Protein AF-A0A5J6V2J6-F1 (afdb_monomer_lite)

Sequence (159 aa):
MNPATISEADAITLVRAEARRLMVLGGAGLLVAMLLYLGVSILWLERPVQEAATRALPLLVLVAVLAYFFQLPRWVRARQGPVVRGTVGRLTEDEIVLEGGQQGAVSVVLPRGTTGFRPGDRVWVCPDLQPAQTVAVVVPAHVTSPRPVISARALPVRD

Foldseek 3Di:
DDQDDQDQVNVLVQLLVVLVVVVVVVVVVLVVVLVVQLCCCCVPVVDDSVVSCVVSVVVSVVVSVCCVVPVRFPLSVVSVAGKWKWFFADDDPFWTWTATFDPGIWIKGDDPFKDDDDGGDIWIWPPTQDAQGWIWIQDRPRITDPGRIDTIHTHHDDD

pLDDT: mean 84.25, std 7.88, range [31.75, 92.0]

Structure (mmCIF, N/CA/C/O backbone):
data_AF-A0A5J6V2J6-F1
#
_entry.id   AF-A0A5J6V2J6-F1
#
loop_
_atom_site.group_PDB
_atom_site.id
_atom_site.type_symbol
_atom_site.label_atom_id
_atom_site.label_alt_id
_atom_site.label_comp_id
_atom_site.label_asym_id
_atom_site.label_entity_id
_atom_site.label_seq_id
_atom_site.pdbx_PDB_ins_code
_atom_site.Cartn_x
_atom_site.Cartn_y
_atom_site.Cartn_z
_atom_site.occupancy
_atom_site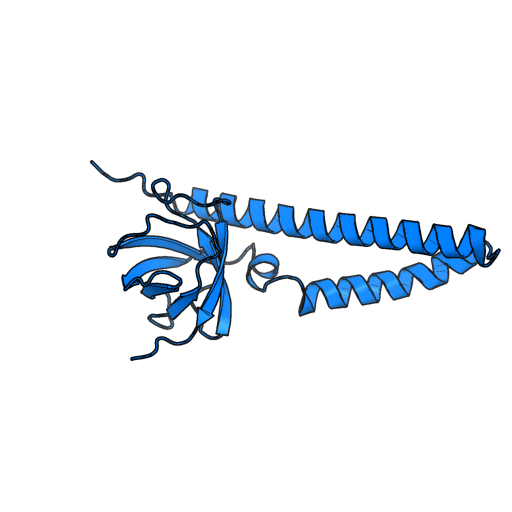.B_iso_or_equiv
_atom_site.auth_seq_id
_atom_site.auth_comp_id
_atom_site.auth_asym_id
_atom_site.auth_atom_id
_atom_site.pdbx_PDB_model_num
ATOM 1 N N . MET A 1 1 ? 8.267 15.123 -27.152 1.00 31.75 1 MET A N 1
ATOM 2 C CA . MET A 1 1 ? 7.427 15.642 -26.048 1.00 31.75 1 MET A CA 1
ATOM 3 C C . MET A 1 1 ? 7.472 14.628 -24.924 1.00 31.75 1 MET A C 1
ATOM 5 O O . MET A 1 1 ? 7.025 13.511 -25.138 1.00 31.75 1 MET A O 1
ATOM 9 N N . ASN A 1 2 ? 8.107 14.960 -23.795 1.00 43.50 2 ASN A N 1
ATOM 10 C CA . ASN A 1 2 ? 8.247 14.026 -22.674 1.00 43.50 2 ASN A CA 1
ATOM 11 C C . ASN A 1 2 ? 6.862 13.767 -22.059 1.00 43.50 2 ASN A C 1
ATOM 13 O O . ASN A 1 2 ? 6.263 14.725 -21.568 1.00 43.50 2 ASN A O 1
ATOM 17 N N . PRO A 1 3 ? 6.339 12.527 -22.083 1.00 50.78 3 PRO A N 1
ATOM 18 C CA . PRO A 1 3 ? 5.151 12.195 -21.308 1.00 50.78 3 PRO A CA 1
ATOM 19 C C . PRO A 1 3 ? 5.481 12.481 -19.842 1.00 50.78 3 PRO A C 1
ATOM 21 O O . PRO A 1 3 ? 6.546 12.086 -19.374 1.00 50.78 3 PRO A O 1
ATOM 24 N N . ALA A 1 4 ? 4.634 13.260 -19.170 1.00 57.38 4 ALA A N 1
ATOM 25 C CA . ALA A 1 4 ? 4.884 13.853 -17.859 1.00 57.38 4 ALA A CA 1
ATOM 26 C C . ALA A 1 4 ? 5.470 12.840 -16.855 1.00 57.38 4 ALA A C 1
ATOM 28 O O . ALA A 1 4 ? 4.756 12.034 -16.256 1.00 57.38 4 ALA A O 1
ATOM 29 N N . THR A 1 5 ? 6.794 12.863 -16.692 1.00 70.62 5 THR A N 1
ATOM 30 C CA . THR A 1 5 ? 7.503 11.986 -15.764 1.00 70.62 5 THR A CA 1
ATOM 31 C C . THR A 1 5 ? 7.342 12.546 -14.362 1.00 70.62 5 THR A C 1
ATOM 33 O O . THR A 1 5 ? 7.872 13.617 -14.069 1.00 70.62 5 THR A O 1
ATOM 36 N N . ILE A 1 6 ? 6.626 11.820 -13.507 1.00 82.19 6 ILE A N 1
ATOM 37 C CA . ILE A 1 6 ? 6.482 12.147 -12.085 1.00 82.19 6 ILE A CA 1
ATOM 38 C C . ILE A 1 6 ? 7.876 12.199 -11.452 1.00 82.19 6 ILE A C 1
ATOM 40 O O . ILE A 1 6 ? 8.670 11.265 -11.623 1.00 82.19 6 ILE A O 1
ATOM 44 N N . SER A 1 7 ? 8.185 13.293 -10.752 1.00 88.12 7 SER A N 1
ATOM 45 C CA . SER A 1 7 ? 9.460 13.433 -10.050 1.00 88.12 7 SER A CA 1
ATOM 46 C C . SER A 1 7 ? 9.519 12.500 -8.835 1.00 88.12 7 SER A C 1
ATOM 48 O O . SER A 1 7 ? 8.494 12.077 -8.304 1.00 88.12 7 SER A O 1
ATOM 50 N N . GLU A 1 8 ? 10.723 12.172 -8.369 1.00 88.62 8 GLU A N 1
ATOM 51 C CA . GLU A 1 8 ? 10.898 11.336 -7.174 1.00 88.62 8 GLU A CA 1
ATOM 52 C C . GLU A 1 8 ? 10.247 11.966 -5.932 1.00 88.62 8 GLU A C 1
ATOM 54 O O . GLU A 1 8 ? 9.575 11.287 -5.156 1.00 88.62 8 GLU A O 1
ATOM 59 N N . ALA A 1 9 ? 10.386 13.285 -5.772 1.00 89.12 9 ALA A N 1
ATOM 60 C CA . ALA A 1 9 ? 9.785 14.023 -4.668 1.00 89.12 9 ALA A CA 1
ATOM 61 C C . ALA A 1 9 ? 8.248 13.939 -4.700 1.00 89.12 9 ALA A C 1
ATOM 63 O O . ALA A 1 9 ? 7.615 13.682 -3.670 1.00 89.12 9 ALA A O 1
ATOM 64 N N . ASP A 1 10 ? 7.649 14.067 -5.886 1.00 90.25 10 ASP A N 1
ATOM 65 C CA . ASP A 1 10 ? 6.203 13.914 -6.067 1.00 90.25 10 ASP A CA 1
ATOM 66 C C . ASP A 1 10 ? 5.758 12.478 -5.763 1.00 90.25 10 ASP A C 1
ATOM 68 O O . ASP A 1 10 ? 4.776 12.263 -5.055 1.00 90.25 10 ASP A O 1
ATOM 72 N N . ALA A 1 11 ? 6.519 11.474 -6.202 1.00 88.81 11 ALA A N 1
ATOM 73 C CA . ALA A 1 11 ? 6.237 10.077 -5.887 1.00 88.81 11 ALA A CA 1
ATOM 74 C C . ALA A 1 11 ? 6.257 9.810 -4.371 1.00 88.81 11 ALA A C 1
ATOM 76 O O . ALA A 1 11 ? 5.340 9.180 -3.838 1.00 88.81 11 ALA A O 1
ATOM 77 N N . ILE A 1 12 ? 7.252 10.339 -3.653 1.00 90.19 12 ILE A N 1
ATOM 78 C CA . ILE A 1 12 ? 7.354 10.218 -2.190 1.00 90.19 12 ILE A CA 1
ATOM 79 C C . ILE A 1 12 ? 6.148 10.863 -1.505 1.00 90.19 12 ILE A C 1
ATOM 81 O O . ILE A 1 12 ? 5.569 10.282 -0.581 1.00 90.19 12 ILE A O 1
ATOM 85 N N . THR A 1 13 ? 5.760 12.068 -1.928 1.00 91.38 13 THR A N 1
ATOM 86 C CA . THR A 1 13 ? 4.613 12.769 -1.332 1.00 91.38 13 THR A CA 1
ATOM 87 C C . THR A 1 13 ? 3.305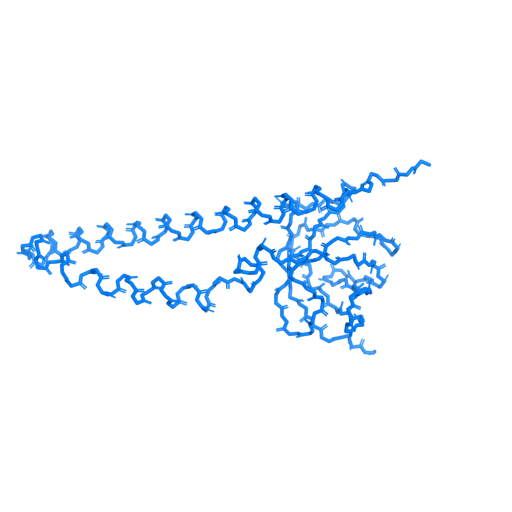 12.024 -1.577 1.00 91.38 13 THR A C 1
ATOM 89 O O . THR A 1 13 ? 2.536 11.847 -0.628 1.00 91.38 13 THR A O 1
ATOM 92 N N . LEU A 1 14 ? 3.091 11.495 -2.785 1.00 91.06 14 LEU A N 1
ATOM 93 C CA . LEU A 1 14 ? 1.925 10.680 -3.133 1.00 91.06 14 LEU A CA 1
ATOM 94 C C . LEU A 1 14 ? 1.846 9.398 -2.296 1.00 91.06 14 LEU A C 1
ATOM 96 O O . LEU A 1 14 ? 0.807 9.126 -1.690 1.00 91.06 14 LEU A O 1
ATOM 100 N N . VAL A 1 15 ? 2.942 8.640 -2.190 1.00 90.50 15 VAL A N 1
ATOM 101 C CA . VAL A 1 15 ? 2.988 7.406 -1.382 1.00 90.50 15 VAL A CA 1
ATOM 102 C C . VAL A 1 15 ? 2.700 7.708 0.087 1.00 90.50 15 VAL A C 1
ATOM 104 O O . VAL A 1 15 ? 1.909 7.011 0.726 1.00 90.50 15 VAL A O 1
ATOM 107 N N . ARG A 1 16 ? 3.287 8.776 0.639 1.00 91.19 16 ARG A N 1
ATOM 108 C CA . ARG A 1 16 ? 3.054 9.181 2.034 1.00 91.19 16 ARG A CA 1
ATOM 109 C C . ARG A 1 16 ? 1.619 9.633 2.276 1.00 91.19 16 ARG A C 1
ATOM 111 O O . ARG A 1 16 ? 1.066 9.314 3.331 1.00 91.19 16 ARG A O 1
ATOM 118 N N . ALA A 1 17 ? 1.031 10.371 1.338 1.00 90.56 17 ALA A N 1
ATOM 119 C CA . ALA A 1 17 ? -0.353 10.822 1.424 1.00 90.56 17 ALA A CA 1
ATOM 120 C C . ALA A 1 17 ? -1.317 9.629 1.414 1.00 90.56 17 ALA A C 1
ATOM 122 O O . ALA A 1 17 ? -2.177 9.535 2.294 1.00 90.56 17 ALA A O 1
ATOM 123 N N . GLU A 1 18 ? -1.120 8.671 0.506 1.00 91.00 18 GLU A N 1
ATOM 124 C CA . GLU A 1 18 ? -1.981 7.489 0.423 1.00 91.00 18 GLU A CA 1
ATOM 125 C C . GLU A 1 18 ? -1.796 6.563 1.634 1.00 91.00 18 GLU A C 1
ATOM 127 O O . GLU A 1 18 ? -2.775 6.113 2.232 1.00 91.00 18 GLU A O 1
ATOM 132 N N . ALA A 1 19 ? -0.556 6.357 2.090 1.00 89.56 19 ALA A N 1
ATOM 133 C CA . ALA A 1 19 ? -0.287 5.603 3.314 1.00 89.56 19 ALA A CA 1
ATOM 134 C C . ALA A 1 19 ? -0.964 6.244 4.537 1.00 89.56 19 ALA A C 1
ATOM 136 O O . ALA A 1 19 ? -1.547 5.548 5.370 1.00 89.56 19 ALA A O 1
ATOM 137 N N . ARG A 1 20 ? -0.917 7.579 4.656 1.00 90.56 20 ARG A N 1
ATOM 138 C CA . ARG A 1 20 ? -1.598 8.311 5.735 1.00 90.56 20 ARG A CA 1
ATOM 139 C C . ARG A 1 20 ? -3.108 8.128 5.649 1.00 90.56 20 ARG A C 1
ATOM 141 O O . ARG A 1 20 ? -3.732 7.862 6.670 1.00 90.56 20 ARG A O 1
ATOM 148 N N . ARG A 1 21 ? -3.682 8.227 4.451 1.00 90.69 21 ARG A N 1
ATOM 149 C CA . ARG A 1 21 ? -5.114 8.030 4.220 1.00 90.69 21 ARG A CA 1
ATOM 150 C C . ARG A 1 21 ? -5.578 6.643 4.663 1.00 90.69 21 ARG A C 1
ATOM 152 O O . ARG A 1 21 ? -6.569 6.550 5.382 1.00 90.69 21 ARG A O 1
ATOM 159 N N . LEU A 1 22 ? -4.849 5.585 4.306 1.00 88.88 22 LEU A N 1
ATOM 160 C CA . LEU A 1 22 ? -5.169 4.220 4.738 1.00 88.88 22 LEU A CA 1
ATOM 161 C C . LEU A 1 22 ? -5.079 4.054 6.259 1.00 88.88 22 LEU A C 1
ATOM 163 O O . LEU A 1 22 ? -5.953 3.428 6.854 1.00 88.88 22 LEU A O 1
ATOM 167 N N . MET A 1 23 ? -4.080 4.661 6.906 1.00 88.44 23 MET A N 1
ATOM 168 C CA . MET A 1 23 ? -3.991 4.644 8.370 1.00 88.44 23 MET A CA 1
ATOM 169 C C . MET A 1 23 ? -5.148 5.391 9.039 1.00 88.44 23 MET A C 1
ATOM 171 O O . MET A 1 23 ? -5.688 4.902 10.027 1.00 88.44 23 MET A O 1
ATOM 175 N N . VAL A 1 24 ? -5.550 6.548 8.505 1.00 90.88 24 VAL A N 1
ATOM 176 C CA . VAL A 1 24 ? -6.687 7.320 9.032 1.00 90.88 24 VAL A CA 1
ATOM 177 C C . VAL A 1 24 ? -7.988 6.535 8.882 1.00 90.88 24 VAL A C 1
ATOM 179 O O . VAL A 1 24 ? -8.753 6.457 9.838 1.00 90.88 24 VAL A O 1
ATOM 182 N N . LEU A 1 25 ? -8.220 5.907 7.726 1.00 89.56 25 LEU A N 1
ATOM 183 C CA . LEU A 1 25 ? -9.398 5.062 7.506 1.00 89.56 25 LEU A CA 1
ATOM 184 C C . LEU A 1 25 ? -9.421 3.859 8.457 1.00 89.56 25 LEU A C 1
ATOM 186 O O . LEU A 1 25 ? -10.460 3.578 9.052 1.00 89.56 25 LEU A O 1
ATOM 190 N N . GLY A 1 26 ? -8.281 3.191 8.655 1.00 87.19 26 GLY A N 1
ATOM 191 C CA . GLY A 1 26 ? -8.161 2.097 9.621 1.00 87.19 26 GLY A CA 1
ATOM 192 C C . GLY A 1 26 ? -8.433 2.548 11.059 1.00 87.19 26 GLY A C 1
ATOM 193 O O . GLY A 1 26 ? -9.205 1.909 11.771 1.00 87.19 26 GLY A O 1
ATOM 194 N N . GLY A 1 27 ? -7.864 3.685 11.472 1.00 88.19 27 GLY A N 1
ATOM 195 C CA . GLY A 1 27 ? -8.093 4.269 12.797 1.00 88.19 27 GLY A CA 1
ATOM 196 C C . GLY A 1 27 ? -9.547 4.690 13.023 1.00 88.19 27 GLY A C 1
ATOM 197 O O . GLY A 1 27 ? -10.110 4.408 14.079 1.00 88.19 27 GLY A O 1
ATOM 198 N N . ALA A 1 28 ? -10.186 5.300 12.022 1.00 90.56 28 ALA A N 1
ATOM 199 C CA . ALA A 1 28 ? -11.601 5.658 12.076 1.00 90.56 28 ALA A CA 1
ATOM 200 C C . ALA A 1 28 ? -12.498 4.415 12.184 1.00 90.56 28 ALA A C 1
ATOM 202 O O . ALA A 1 28 ? -13.416 4.393 13.000 1.00 90.56 28 ALA A O 1
ATOM 203 N N . GLY A 1 29 ? -12.202 3.356 11.422 1.00 88.38 29 GLY A N 1
ATOM 204 C CA . GLY A 1 29 ? -12.916 2.081 11.519 1.00 88.38 29 GLY A CA 1
ATOM 205 C C . GLY A 1 29 ? -12.808 1.450 12.910 1.00 88.38 29 GLY A C 1
ATOM 206 O O . GLY A 1 29 ? -13.814 1.016 13.471 1.00 88.38 29 GLY A O 1
ATOM 207 N N . LEU A 1 30 ? -11.613 1.469 13.507 1.00 87.31 30 LEU A N 1
ATOM 208 C CA . LEU A 1 30 ? -11.397 0.988 14.873 1.00 87.31 30 LEU A CA 1
ATOM 209 C C . LEU A 1 30 ? -12.189 1.810 15.903 1.00 87.31 30 LEU A C 1
ATOM 211 O O . LEU A 1 30 ? -12.782 1.247 16.821 1.00 87.31 30 LEU A O 1
ATOM 215 N N . LEU A 1 31 ? -12.236 3.134 15.736 1.00 88.50 31 LEU A N 1
ATOM 216 C CA . LEU A 1 31 ? -13.006 4.021 16.606 1.00 88.50 31 LEU A CA 1
ATOM 217 C C . LEU A 1 31 ? -14.512 3.740 16.513 1.00 88.50 31 LEU A C 1
ATOM 219 O O . LEU A 1 31 ? -15.182 3.663 17.539 1.00 88.50 31 LEU A O 1
ATOM 223 N N . VAL A 1 32 ? -15.041 3.514 15.310 1.00 92.00 32 VAL A N 1
ATOM 224 C CA . VAL A 1 32 ? -16.443 3.103 15.130 1.00 92.00 32 VAL A CA 1
ATOM 225 C C . VAL A 1 32 ? -16.707 1.758 15.810 1.00 92.00 32 VAL A C 1
ATOM 227 O O . VAL A 1 32 ? -17.690 1.631 16.538 1.00 92.00 32 VAL A O 1
ATOM 230 N N . ALA A 1 33 ? -15.816 0.775 15.653 1.00 87.06 33 ALA A N 1
ATOM 231 C CA . ALA A 1 33 ? -15.943 -0.520 16.323 1.00 87.06 33 ALA A CA 1
ATOM 232 C C . ALA A 1 33 ? -15.937 -0.387 17.859 1.00 87.06 33 ALA A C 1
ATOM 234 O O . ALA A 1 33 ? -16.730 -1.040 18.537 1.00 87.06 33 ALA A O 1
ATOM 235 N N . MET A 1 34 ? -15.100 0.500 18.408 1.00 84.44 34 MET A N 1
ATOM 236 C CA . MET A 1 34 ? -15.087 0.825 19.838 1.00 84.44 34 MET A CA 1
ATOM 237 C C . MET A 1 34 ? -16.423 1.405 20.304 1.00 84.44 34 MET A C 1
ATOM 239 O O . MET A 1 34 ? -16.966 0.958 21.314 1.00 84.44 34 MET A O 1
ATOM 243 N N . LEU A 1 35 ? -16.954 2.394 19.583 1.00 87.81 35 LEU A N 1
ATOM 244 C CA . LEU A 1 35 ? -18.223 3.033 19.934 1.00 87.81 35 LEU A CA 1
ATOM 245 C C . LEU A 1 35 ? -19.384 2.036 19.886 1.00 87.81 35 LEU A C 1
ATOM 247 O O . LEU A 1 35 ? -20.225 2.041 20.782 1.00 87.81 35 LEU A O 1
ATOM 251 N N . LEU A 1 36 ? -19.396 1.136 18.899 1.00 89.44 36 LEU A N 1
ATOM 252 C CA . LEU A 1 36 ? -20.379 0.056 18.816 1.00 89.44 36 LEU A CA 1
ATOM 253 C C . LEU A 1 36 ? -20.258 -0.915 19.996 1.00 89.44 36 LEU A C 1
ATOM 255 O O . LEU A 1 36 ? -21.268 -1.239 20.618 1.00 89.44 36 LEU A O 1
ATOM 259 N N . TYR A 1 37 ? -19.041 -1.339 20.352 1.00 85.38 37 TYR A N 1
ATOM 260 C CA . TYR A 1 37 ? -18.819 -2.215 21.508 1.00 85.38 37 TYR A CA 1
ATOM 261 C C . TYR A 1 37 ? -19.304 -1.578 22.816 1.00 85.38 37 TYR A C 1
ATOM 263 O O . TYR A 1 37 ? -19.971 -2.235 23.620 1.00 85.38 37 TYR A O 1
ATOM 271 N N . LEU A 1 38 ? -18.987 -0.297 23.029 1.00 84.50 38 LEU A N 1
ATOM 272 C CA . LEU A 1 38 ? -19.443 0.453 24.199 1.00 84.50 38 LEU A CA 1
ATOM 273 C C . LEU A 1 38 ? -20.967 0.580 24.211 1.00 84.50 38 LEU A C 1
ATOM 275 O O . LEU A 1 38 ? -21.583 0.300 25.236 1.00 84.50 38 LEU A O 1
ATOM 279 N N . GLY A 1 39 ? -21.575 0.923 23.072 1.00 85.38 39 GLY A N 1
ATOM 280 C CA . GLY A 1 39 ? -23.027 1.016 22.928 1.00 85.38 39 GLY A CA 1
ATOM 281 C C . GLY A 1 39 ? -23.727 -0.291 23.291 1.00 85.38 39 GLY A C 1
ATOM 282 O O . GLY A 1 39 ? -24.635 -0.284 24.115 1.00 85.38 39 GLY A O 1
ATOM 283 N N . VAL A 1 40 ? -23.258 -1.425 22.763 1.00 87.81 40 VAL A N 1
ATOM 284 C CA . VAL A 1 40 ? -23.795 -2.754 23.107 1.00 87.81 40 VAL A CA 1
ATOM 285 C C . VAL A 1 40 ? -23.585 -3.065 24.592 1.00 87.81 40 VAL A C 1
ATOM 287 O O . VAL A 1 40 ? -24.503 -3.522 25.267 1.00 87.81 40 VAL A O 1
ATOM 290 N N . SER A 1 41 ? -22.404 -2.780 25.138 1.00 81.81 41 SER A N 1
ATOM 291 C CA . SER A 1 41 ? -22.090 -3.084 26.541 1.00 81.81 41 SER A CA 1
ATOM 292 C C . SER A 1 41 ? -22.941 -2.299 27.538 1.00 81.81 41 SER A C 1
ATOM 294 O O . SER A 1 41 ? -23.303 -2.832 28.584 1.00 81.81 41 SER A O 1
ATOM 296 N N . ILE A 1 42 ? -23.258 -1.045 27.220 1.00 83.62 42 ILE A N 1
ATOM 297 C CA . ILE A 1 42 ? -24.040 -0.166 28.093 1.00 83.62 42 ILE A CA 1
ATOM 298 C C . ILE A 1 42 ? -25.536 -0.435 27.917 1.00 83.62 42 ILE A C 1
ATOM 300 O O . ILE A 1 42 ? -26.244 -0.598 28.903 1.00 83.62 42 ILE A O 1
ATOM 304 N N . LEU A 1 43 ? -26.017 -0.494 26.671 1.00 85.81 43 LEU A N 1
ATOM 305 C CA . LEU A 1 43 ? -27.452 -0.549 26.378 1.00 85.81 43 LEU A CA 1
ATOM 306 C C . LEU A 1 43 ? -28.049 -1.953 26.517 1.00 85.81 43 LEU A C 1
ATOM 308 O O . LEU A 1 43 ? -29.220 -2.067 26.853 1.00 85.81 43 LEU A O 1
ATOM 312 N N . TRP A 1 44 ? -27.281 -3.008 26.224 1.00 83.56 44 TRP A N 1
ATOM 313 C CA . TRP A 1 44 ? -27.801 -4.384 26.205 1.00 83.56 44 TRP A CA 1
ATOM 314 C C . TRP A 1 44 ? -27.332 -5.223 27.386 1.00 83.56 44 TRP A C 1
ATOM 316 O O . TRP A 1 44 ? -28.045 -6.115 27.827 1.00 83.56 44 TRP A O 1
ATOM 326 N N . LEU A 1 45 ? -26.115 -4.974 27.871 1.00 81.38 45 LEU A N 1
ATOM 327 C CA . LEU A 1 45 ? -25.526 -5.733 28.977 1.00 81.38 45 LEU A CA 1
ATOM 328 C C . LEU A 1 45 ? -25.611 -4.985 30.315 1.00 81.38 45 LEU A C 1
ATOM 330 O O . LEU A 1 45 ? -25.083 -5.493 31.302 1.00 81.38 45 LEU A O 1
ATOM 334 N N . GLU A 1 46 ? -26.218 -3.788 30.323 1.00 86.25 46 GLU A N 1
ATOM 335 C CA . GLU A 1 46 ? -26.398 -2.906 31.490 1.00 86.25 46 GLU A CA 1
ATOM 336 C C . GLU A 1 46 ? -25.109 -2.695 32.304 1.00 86.25 46 GLU A C 1
ATOM 338 O O . GLU A 1 46 ? -25.129 -2.458 33.513 1.00 86.25 46 GLU A O 1
ATOM 343 N N . ARG A 1 47 ? -23.942 -2.791 31.650 1.00 81.25 47 ARG A N 1
ATOM 344 C CA . ARG A 1 47 ? -22.659 -2.670 32.342 1.00 81.25 47 ARG A CA 1
ATOM 345 C C . ARG A 1 47 ? -22.347 -1.207 32.627 1.00 81.25 47 ARG A C 1
ATOM 347 O O . ARG A 1 47 ? -22.545 -0.358 31.751 1.00 81.25 47 ARG A O 1
ATOM 354 N N . PRO A 1 48 ? -21.755 -0.897 33.793 1.00 86.12 48 PRO A N 1
ATOM 355 C CA . PRO A 1 48 ? -21.267 0.444 34.054 1.00 86.12 48 PRO A CA 1
ATOM 356 C C . PRO A 1 48 ? -20.189 0.812 33.030 1.00 86.12 48 PRO A C 1
ATOM 358 O O . PRO A 1 48 ? -19.315 0.006 32.693 1.00 86.12 48 PRO A O 1
ATOM 361 N N . VAL A 1 49 ? -20.234 2.059 32.554 1.00 83.25 49 VAL A N 1
ATOM 362 C CA . VAL A 1 49 ? -19.351 2.580 31.493 1.00 83.25 49 VAL A CA 1
ATOM 363 C C . VAL A 1 49 ? -17.877 2.301 31.794 1.00 83.25 49 VAL A C 1
ATOM 365 O O . VAL A 1 49 ? -17.119 1.934 30.901 1.00 83.25 49 VAL A O 1
ATOM 368 N N . GLN A 1 50 ? -17.476 2.419 33.061 1.00 83.31 50 GLN A N 1
ATOM 369 C CA . GLN A 1 50 ? -16.098 2.204 33.498 1.00 83.31 50 GLN A CA 1
ATOM 370 C C . GLN A 1 50 ? -15.641 0.743 33.332 1.00 83.31 50 GLN A C 1
ATOM 372 O O . GLN A 1 50 ? -14.513 0.488 32.907 1.00 83.31 50 GLN A O 1
ATOM 377 N N . GLU A 1 51 ? -16.513 -0.229 33.602 1.00 82.44 51 GLU A N 1
ATOM 378 C CA . GLU A 1 51 ? -16.203 -1.655 33.443 1.00 82.44 51 GLU A CA 1
ATOM 379 C C . GLU A 1 51 ? -16.224 -2.070 31.964 1.00 82.44 51 GLU A C 1
ATOM 381 O O . GLU A 1 51 ? -15.381 -2.844 31.508 1.00 82.44 51 GLU A O 1
ATOM 386 N N . ALA A 1 52 ? -17.142 -1.501 31.177 1.00 81.06 52 ALA A N 1
ATOM 387 C CA . ALA A 1 52 ? -17.155 -1.679 29.728 1.00 81.06 52 ALA A CA 1
ATOM 388 C C . ALA A 1 52 ? -15.882 -1.107 29.082 1.00 81.06 52 ALA A C 1
ATOM 390 O O . ALA A 1 52 ? -15.245 -1.782 28.274 1.00 81.06 52 ALA A O 1
ATOM 391 N N . ALA A 1 53 ? -15.463 0.099 29.476 1.00 79.19 53 ALA A N 1
ATOM 392 C CA . ALA A 1 53 ? -14.281 0.765 28.936 1.00 79.19 53 ALA A CA 1
ATOM 393 C C . ALA A 1 53 ? -12.978 0.038 29.293 1.00 79.19 53 ALA A C 1
ATOM 395 O O . ALA A 1 53 ? -12.131 -0.166 28.424 1.00 79.19 53 ALA A O 1
ATOM 396 N N . THR A 1 54 ? -12.825 -0.405 30.544 1.00 86.31 54 THR A N 1
ATOM 397 C CA . THR A 1 54 ? -11.622 -1.133 30.988 1.00 86.31 54 THR A CA 1
ATOM 398 C C . THR A 1 54 ? -11.459 -2.484 30.296 1.00 86.31 54 THR A C 1
ATOM 400 O O . THR A 1 54 ? -10.327 -2.901 30.065 1.00 86.31 54 THR A O 1
ATOM 403 N N . ARG A 1 55 ? -12.554 -3.146 29.900 1.00 83.50 55 ARG A N 1
ATOM 404 C CA . ARG A 1 55 ? -12.508 -4.366 29.072 1.00 83.50 55 ARG A CA 1
ATOM 405 C C . ARG A 1 55 ? -12.326 -4.073 27.581 1.00 83.50 55 ARG A C 1
ATOM 407 O O . ARG A 1 55 ? -11.614 -4.813 26.905 1.00 83.50 55 ARG A O 1
ATOM 414 N N . ALA A 1 56 ? -12.931 -2.999 27.072 1.00 79.88 56 ALA A N 1
ATOM 415 C CA . ALA A 1 56 ? -12.825 -2.600 25.669 1.00 79.88 56 ALA A CA 1
ATOM 416 C C . ALA A 1 56 ? -11.397 -2.201 25.292 1.00 79.88 56 ALA A C 1
ATOM 418 O O . ALA A 1 56 ? -10.904 -2.591 24.239 1.00 79.88 56 ALA A O 1
ATOM 419 N N . LEU A 1 57 ? -10.732 -1.423 26.150 1.00 82.88 57 LEU A N 1
ATOM 420 C CA . LEU A 1 57 ? -9.427 -0.833 25.869 1.00 82.88 57 LEU A CA 1
ATOM 421 C C . LEU A 1 57 ? -8.345 -1.876 25.510 1.00 82.88 57 LEU A C 1
ATOM 423 O O . LEU A 1 57 ? -7.766 -1.753 24.431 1.00 82.88 57 LEU A O 1
ATOM 427 N N . PRO A 1 58 ? -8.068 -2.919 26.322 1.00 87.50 58 PRO A N 1
ATOM 428 C CA . PRO A 1 58 ? -7.054 -3.916 25.978 1.00 87.50 58 PRO A CA 1
ATOM 429 C C . PRO A 1 58 ? -7.435 -4.726 24.735 1.00 87.50 58 PRO A C 1
ATOM 431 O O . PRO A 1 58 ? -6.567 -5.027 23.917 1.00 87.50 58 PRO A O 1
ATOM 434 N N . LEU A 1 59 ? -8.726 -5.030 24.549 1.00 84.62 59 LEU A N 1
ATOM 435 C CA . LEU A 1 59 ? -9.208 -5.714 23.349 1.00 84.62 59 LEU A CA 1
ATOM 436 C C . LEU A 1 59 ? -8.973 -4.859 22.098 1.00 84.62 59 LEU A C 1
ATOM 438 O O . LEU A 1 59 ? -8.504 -5.367 21.086 1.00 84.62 59 LEU A O 1
ATOM 442 N N . LEU A 1 60 ? -9.241 -3.557 22.171 1.00 84.12 60 LEU A N 1
ATOM 443 C CA . LEU A 1 60 ? -8.996 -2.619 21.079 1.00 84.12 60 LEU A CA 1
ATOM 444 C C . LEU A 1 60 ? -7.519 -2.466 20.771 1.00 84.12 60 LEU A C 1
ATOM 446 O O . LEU A 1 60 ? -7.160 -2.441 19.600 1.00 84.12 60 LEU A O 1
ATOM 450 N N . VAL A 1 61 ? -6.665 -2.398 21.792 1.00 88.62 61 VAL A N 1
ATOM 451 C CA . VAL A 1 61 ? -5.212 -2.378 21.594 1.00 88.62 61 VAL A CA 1
ATOM 452 C C . VAL A 1 61 ? -4.771 -3.653 20.880 1.00 88.62 61 VAL A C 1
ATOM 454 O O . VAL A 1 61 ? -4.051 -3.571 19.888 1.00 88.62 61 VAL A O 1
ATOM 457 N N . LEU A 1 62 ? -5.254 -4.821 21.309 1.00 88.94 62 LEU A N 1
ATOM 458 C CA . LEU A 1 62 ? -4.954 -6.090 20.651 1.00 88.94 62 LEU A CA 1
ATOM 459 C C . LEU A 1 62 ? -5.434 -6.102 19.192 1.00 88.94 62 LEU A C 1
ATOM 461 O O . LEU A 1 62 ? -4.658 -6.429 18.297 1.00 88.94 62 LEU A O 1
ATOM 465 N N . VAL A 1 63 ? -6.680 -5.700 18.932 1.00 86.75 63 VAL A N 1
ATOM 466 C CA . VAL A 1 63 ? -7.241 -5.621 17.573 1.00 86.75 63 VAL A CA 1
ATOM 467 C C . VAL A 1 63 ? -6.459 -4.629 16.715 1.00 86.75 63 VAL A C 1
ATOM 469 O O . VAL A 1 63 ? -6.161 -4.936 15.565 1.00 86.75 63 VAL A O 1
ATOM 472 N N . ALA A 1 64 ? -6.070 -3.475 17.259 1.00 85.88 64 ALA A N 1
ATOM 473 C CA . ALA A 1 64 ? -5.271 -2.476 16.557 1.00 85.88 64 ALA A CA 1
ATOM 474 C C . ALA A 1 64 ? -3.888 -3.016 16.185 1.00 85.88 64 ALA A C 1
ATOM 476 O O . ALA A 1 64 ? -3.443 -2.838 15.052 1.00 85.88 64 ALA A O 1
ATOM 477 N N . VAL A 1 65 ? -3.222 -3.709 17.113 1.00 89.44 65 VAL A N 1
ATOM 478 C CA . VAL A 1 65 ? -1.928 -4.361 16.873 1.00 89.44 65 VAL A CA 1
ATOM 479 C C . VAL A 1 65 ? -2.073 -5.423 15.784 1.00 89.44 65 VAL A C 1
ATOM 481 O O . VAL A 1 65 ? -1.315 -5.415 14.815 1.00 89.44 65 VAL A O 1
ATOM 484 N N . LEU A 1 66 ? -3.078 -6.295 15.877 1.00 88.50 66 LEU A N 1
ATOM 485 C CA . LEU A 1 66 ? -3.323 -7.325 14.867 1.00 88.50 66 LEU A CA 1
ATOM 486 C C . LEU A 1 66 ? -3.645 -6.709 13.497 1.00 88.50 66 LEU A C 1
ATOM 488 O O . LEU A 1 66 ? -3.047 -7.097 12.494 1.00 88.50 66 LEU A O 1
ATOM 492 N N . ALA A 1 67 ? -4.513 -5.701 13.435 1.00 84.56 67 ALA A N 1
ATOM 493 C CA . ALA A 1 67 ? -4.817 -4.985 12.198 1.00 84.56 67 ALA A CA 1
ATOM 494 C C . ALA A 1 67 ? -3.560 -4.328 11.604 1.00 84.56 67 ALA A C 1
ATOM 496 O O . ALA A 1 67 ? -3.309 -4.420 10.400 1.00 84.56 67 ALA A O 1
ATOM 497 N N . TYR A 1 68 ? -2.711 -3.737 12.444 1.00 83.00 68 TYR A N 1
ATOM 498 C CA . TYR A 1 68 ? -1.452 -3.137 12.019 1.00 83.00 68 TYR A CA 1
ATOM 499 C C . TYR A 1 68 ? -0.479 -4.146 11.400 1.00 83.00 68 TYR A C 1
ATOM 501 O O . TYR A 1 68 ? 0.131 -3.858 10.369 1.00 83.00 68 TYR A O 1
ATOM 509 N N . PHE A 1 69 ? -0.326 -5.332 11.989 1.00 82.56 69 PHE A N 1
ATOM 510 C CA . PHE A 1 69 ? 0.632 -6.323 11.490 1.00 82.56 69 PHE A CA 1
ATOM 511 C C . PHE A 1 69 ? 0.100 -7.176 10.337 1.00 82.56 69 PHE A C 1
ATOM 513 O O . PHE A 1 69 ? 0.879 -7.502 9.435 1.00 82.56 69 PHE A O 1
ATOM 520 N N . PHE A 1 70 ? -1.193 -7.510 10.348 1.00 82.00 70 PHE A N 1
ATOM 521 C CA . PHE A 1 70 ? -1.786 -8.478 9.422 1.00 82.00 70 PHE A CA 1
ATOM 522 C C . PHE A 1 70 ? -2.637 -7.850 8.318 1.00 82.00 70 PHE A C 1
ATOM 524 O O . PHE A 1 70 ? -2.671 -8.390 7.216 1.00 82.00 70 PHE A O 1
ATOM 531 N N . GLN A 1 71 ? -3.314 -6.727 8.575 1.00 80.69 71 GLN A N 1
ATOM 532 C CA . GLN A 1 71 ? -4.224 -6.118 7.595 1.00 80.69 71 GLN A CA 1
ATOM 533 C C . GLN A 1 71 ? -3.570 -4.973 6.819 1.00 80.69 71 GLN A C 1
ATOM 535 O O . GLN A 1 71 ? -3.852 -4.788 5.637 1.00 80.69 71 GLN A O 1
ATOM 540 N N . LEU A 1 72 ? -2.685 -4.204 7.459 1.00 82.88 72 LEU A N 1
ATOM 541 C CA . LEU A 1 72 ? -2.001 -3.086 6.813 1.00 82.88 72 LEU A CA 1
ATOM 542 C C . LEU A 1 72 ? -0.865 -3.584 5.896 1.00 82.88 72 LEU A C 1
ATOM 544 O O . LEU A 1 72 ? 0.092 -4.216 6.377 1.00 82.88 72 LEU A O 1
ATOM 548 N N . PRO A 1 73 ? -0.913 -3.260 4.584 1.00 84.38 73 PRO A N 1
ATOM 549 C CA . PRO A 1 73 ? 0.142 -3.627 3.652 1.00 84.38 73 PRO A CA 1
ATOM 550 C C . PRO A 1 73 ? 1.509 -3.141 4.129 1.00 84.38 73 PRO A C 1
ATOM 552 O O . PRO A 1 73 ? 1.642 -2.064 4.719 1.00 84.38 73 PRO A O 1
ATOM 555 N N . ARG A 1 74 ? 2.553 -3.922 3.843 1.00 83.31 74 ARG A N 1
ATOM 556 C CA . ARG A 1 74 ? 3.921 -3.612 4.282 1.00 83.31 74 ARG A CA 1
ATOM 557 C C . ARG A 1 74 ? 4.378 -2.224 3.827 1.00 83.31 74 ARG A C 1
ATOM 559 O O . ARG A 1 74 ? 5.012 -1.528 4.611 1.00 83.31 74 ARG A O 1
ATOM 566 N N . TRP A 1 75 ? 4.006 -1.792 2.622 1.00 84.69 75 TRP A N 1
ATOM 567 C CA . TRP A 1 75 ? 4.344 -0.461 2.111 1.00 84.69 75 TRP A CA 1
ATOM 568 C C . TRP A 1 75 ? 3.729 0.686 2.925 1.00 84.69 75 TRP A C 1
ATOM 570 O O . TRP A 1 75 ? 4.361 1.725 3.090 1.00 84.69 75 TRP A O 1
ATOM 580 N N . VAL A 1 76 ? 2.544 0.489 3.516 1.00 86.38 76 VAL A N 1
ATOM 581 C CA . VAL A 1 76 ? 1.912 1.498 4.382 1.00 86.38 76 VAL A CA 1
ATOM 582 C C . VAL A 1 76 ? 2.708 1.656 5.676 1.00 86.38 76 VAL A C 1
ATOM 584 O O . VAL A 1 76 ? 2.931 2.773 6.144 1.00 86.38 76 VAL A O 1
ATOM 587 N N . ARG A 1 77 ? 3.201 0.543 6.234 1.00 84.44 77 ARG A N 1
ATOM 588 C CA . ARG A 1 77 ? 4.105 0.552 7.396 1.00 84.44 77 ARG A CA 1
ATOM 589 C C . ARG A 1 77 ? 5.474 1.137 7.046 1.00 84.44 77 ARG A C 1
ATOM 591 O O . ARG A 1 77 ? 6.024 1.918 7.814 1.00 84.44 77 ARG A O 1
ATOM 598 N N . ALA A 1 78 ? 5.978 0.829 5.855 1.00 81.00 78 ALA A N 1
ATOM 599 C CA . ALA A 1 78 ? 7.246 1.311 5.319 1.00 81.00 78 ALA A CA 1
ATOM 600 C C . ALA A 1 78 ? 7.137 2.665 4.586 1.00 81.00 78 ALA A C 1
ATOM 602 O O . ALA A 1 78 ? 8.010 2.996 3.795 1.00 81.00 78 ALA A O 1
ATOM 603 N N . ARG A 1 79 ? 6.113 3.486 4.865 1.00 78.38 79 ARG A N 1
ATOM 604 C CA . ARG A 1 79 ? 5.838 4.771 4.176 1.00 78.38 79 ARG A CA 1
ATOM 605 C C . ARG A 1 79 ? 6.965 5.815 4.208 1.00 78.38 79 ARG A C 1
ATOM 607 O O . ARG A 1 79 ? 6.894 6.823 3.511 1.00 78.38 79 ARG A O 1
ATOM 614 N N . GLN A 1 80 ? 7.937 5.646 5.101 1.00 80.19 80 GLN A N 1
ATOM 615 C CA . GLN A 1 80 ? 9.118 6.511 5.205 1.00 80.19 80 GLN A CA 1
ATOM 616 C C . GLN A 1 80 ? 10.324 5.953 4.439 1.00 80.19 80 GLN A C 1
ATOM 618 O O . GLN A 1 80 ? 11.348 6.625 4.371 1.00 80.19 80 GLN A O 1
ATOM 623 N N . GLY A 1 81 ? 10.205 4.745 3.885 1.00 79.38 81 GLY A N 1
ATOM 624 C CA . GLY A 1 81 ? 11.248 4.094 3.111 1.00 79.38 81 GLY A CA 1
ATOM 625 C C . GLY A 1 81 ? 11.509 4.781 1.769 1.00 79.38 81 GLY A C 1
ATOM 626 O O . GLY A 1 81 ? 10.706 5.611 1.325 1.00 79.38 81 GLY A O 1
ATOM 627 N N . PRO A 1 82 ? 12.635 4.440 1.124 1.00 84.12 82 PRO A N 1
ATOM 628 C CA . PRO A 1 82 ? 12.966 4.961 -0.191 1.00 84.12 82 PRO A CA 1
ATOM 629 C C . PRO A 1 82 ? 11.940 4.500 -1.231 1.00 84.12 82 PRO A C 1
ATOM 631 O O . PRO A 1 82 ? 11.378 3.403 -1.135 1.00 84.12 82 PRO A O 1
ATOM 634 N N . VAL A 1 83 ? 11.711 5.351 -2.228 1.00 86.88 83 VAL A N 1
ATOM 635 C CA . VAL A 1 83 ? 11.066 4.954 -3.480 1.00 86.88 83 VAL A CA 1
ATOM 636 C C . VAL A 1 83 ? 12.148 4.489 -4.444 1.00 86.88 83 VAL A C 1
ATOM 638 O O . VAL A 1 83 ? 13.244 5.042 -4.486 1.00 86.88 83 VAL A O 1
ATOM 641 N N . VAL A 1 84 ? 11.843 3.462 -5.220 1.00 88.38 84 VAL A N 1
ATOM 642 C CA . VAL A 1 84 ? 12.754 2.886 -6.203 1.00 88.38 84 VAL A CA 1
ATOM 643 C C . VAL A 1 84 ? 12.149 3.050 -7.583 1.00 88.38 84 VAL A C 1
ATOM 645 O O . VAL A 1 84 ? 10.938 2.927 -7.771 1.00 88.38 84 VAL A O 1
ATOM 648 N N . ARG A 1 85 ? 12.991 3.362 -8.562 1.00 88.94 85 ARG A N 1
ATOM 649 C CA . ARG A 1 85 ? 12.558 3.497 -9.947 1.00 88.94 85 ARG A CA 1
ATOM 650 C C . ARG A 1 85 ? 12.395 2.116 -10.581 1.00 88.94 85 ARG A C 1
ATOM 652 O O . ARG A 1 85 ? 13.330 1.320 -10.555 1.00 88.94 85 ARG A O 1
ATOM 659 N N . GLY A 1 86 ? 11.238 1.880 -11.186 1.00 87.69 86 GLY A N 1
ATOM 660 C CA . GLY A 1 86 ? 10.965 0.724 -12.034 1.00 87.69 86 GLY A CA 1
ATOM 661 C C . GLY A 1 86 ? 10.634 1.147 -13.462 1.00 87.69 86 GLY A C 1
ATOM 662 O O . GLY A 1 86 ? 10.218 2.283 -13.721 1.00 87.69 86 GLY A O 1
ATOM 663 N N . THR A 1 87 ? 10.809 0.225 -14.393 1.00 89.75 87 THR A N 1
ATOM 664 C CA . THR A 1 87 ? 10.371 0.327 -15.782 1.00 89.75 87 THR A CA 1
ATOM 665 C C . THR A 1 87 ? 9.398 -0.795 -16.089 1.00 89.75 87 THR A C 1
ATOM 667 O O . THR A 1 87 ? 9.614 -1.936 -15.696 1.00 89.75 87 THR A O 1
ATOM 670 N N . VAL A 1 88 ? 8.315 -0.485 -16.789 1.00 89.88 88 VAL A N 1
AT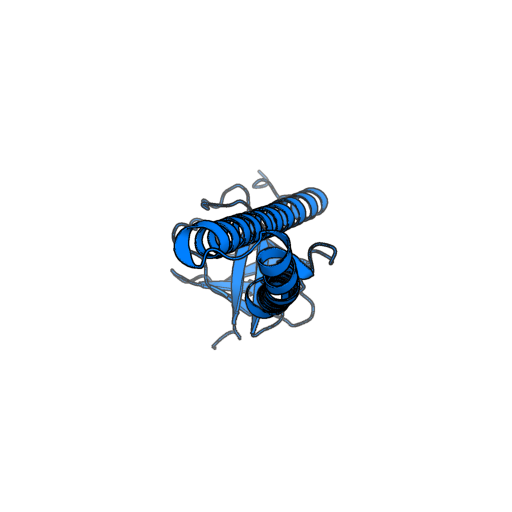OM 671 C CA . VAL A 1 88 ? 7.373 -1.501 -17.259 1.00 89.88 88 VAL A CA 1
ATOM 672 C C . VAL A 1 88 ? 8.040 -2.270 -18.396 1.00 89.88 88 VAL A C 1
ATOM 674 O O . VAL A 1 88 ? 8.365 -1.684 -19.424 1.00 89.88 88 VAL A O 1
ATOM 677 N N . GLY A 1 89 ? 8.273 -3.563 -18.207 1.00 87.50 89 GLY A N 1
ATOM 678 C CA . GLY A 1 89 ? 8.799 -4.463 -19.228 1.00 87.50 89 GLY A CA 1
ATOM 679 C C . GLY A 1 89 ? 7.658 -5.030 -20.065 1.00 87.50 89 GLY A C 1
ATOM 680 O O . GLY A 1 89 ? 7.195 -4.416 -21.025 1.00 87.50 89 GLY A O 1
ATOM 681 N N . ARG A 1 90 ? 7.180 -6.216 -19.684 1.00 85.75 90 ARG A N 1
ATOM 682 C CA . ARG A 1 90 ? 6.043 -6.890 -20.330 1.00 85.75 90 ARG A CA 1
ATOM 683 C C . ARG A 1 90 ? 4.725 -6.528 -19.656 1.00 85.75 90 ARG A C 1
ATOM 685 O O . ARG A 1 90 ? 4.694 -6.219 -18.469 1.00 85.75 90 ARG A O 1
ATOM 692 N N . LEU A 1 91 ? 3.636 -6.604 -20.410 1.00 86.62 91 LEU A N 1
ATOM 693 C CA . LEU A 1 91 ? 2.288 -6.390 -19.901 1.00 86.62 91 LEU A CA 1
ATOM 694 C C . LEU A 1 91 ? 1.322 -7.431 -20.462 1.00 86.62 91 LEU A C 1
ATOM 696 O O . LEU A 1 91 ? 1.409 -7.808 -21.630 1.00 86.62 91 LEU A O 1
ATOM 700 N N . THR A 1 92 ? 0.440 -7.905 -19.598 1.00 83.75 92 THR A N 1
ATOM 701 C CA . THR A 1 92 ? -0.746 -8.705 -19.909 1.00 83.75 92 THR A CA 1
ATOM 702 C C . THR A 1 92 ? -1.987 -7.902 -19.504 1.00 83.75 92 THR A C 1
ATOM 704 O O . THR A 1 92 ? -1.869 -6.758 -19.065 1.00 83.75 92 THR A O 1
ATOM 707 N N . GLU A 1 93 ? -3.190 -8.455 -19.688 1.00 76.88 93 GLU A N 1
ATOM 708 C CA . 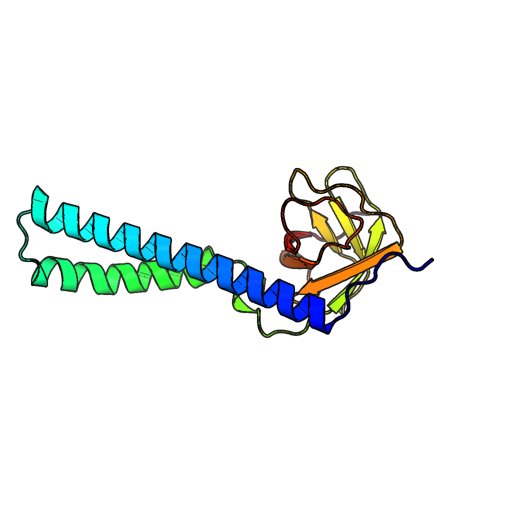GLU A 1 93 ? -4.429 -7.745 -19.327 1.00 76.88 93 GLU A CA 1
ATOM 709 C C . GLU A 1 93 ? -4.507 -7.415 -17.826 1.00 76.88 93 GLU A C 1
ATOM 711 O O . GLU A 1 93 ? -4.955 -6.329 -17.463 1.00 76.88 93 GLU A O 1
ATOM 716 N N . ASP A 1 94 ? -4.006 -8.315 -16.971 1.00 82.62 94 ASP A N 1
ATOM 717 C CA . ASP A 1 94 ? -4.122 -8.212 -15.511 1.00 82.62 94 ASP A CA 1
ATOM 718 C C . ASP A 1 94 ? -2.781 -7.999 -14.790 1.00 82.62 94 ASP A C 1
ATOM 720 O O . ASP A 1 94 ? -2.763 -7.685 -13.596 1.00 82.62 94 ASP A O 1
ATOM 724 N N . GLU A 1 95 ? -1.644 -8.167 -15.471 1.00 86.19 95 GLU A N 1
ATOM 725 C CA . GLU A 1 95 ? -0.320 -8.081 -14.852 1.00 86.19 95 GLU A CA 1
ATOM 726 C C . GLU A 1 95 ? 0.638 -7.197 -15.650 1.00 86.19 95 GLU A C 1
ATOM 728 O O . GLU A 1 95 ? 0.619 -7.137 -16.879 1.00 86.19 95 GLU A O 1
ATOM 733 N N . ILE A 1 96 ? 1.537 -6.532 -14.932 1.00 89.19 96 ILE A N 1
ATOM 734 C CA . ILE A 1 96 ? 2.686 -5.847 -15.517 1.00 89.19 96 ILE A CA 1
ATOM 735 C C . ILE A 1 96 ? 3.963 -6.394 -14.902 1.00 89.19 96 ILE A C 1
ATOM 737 O O . ILE A 1 96 ? 4.085 -6.519 -13.688 1.00 89.19 96 ILE A O 1
ATOM 741 N N . VAL A 1 97 ? 4.947 -6.693 -15.737 1.00 88.44 97 VAL A N 1
ATOM 742 C CA . VAL A 1 97 ? 6.294 -7.010 -15.277 1.00 88.44 97 VAL A CA 1
ATOM 743 C C . VAL A 1 97 ? 7.018 -5.692 -15.068 1.00 88.44 97 VAL A C 1
ATOM 745 O O . VAL A 1 97 ? 7.232 -4.932 -16.012 1.00 88.44 97 VAL A O 1
ATOM 748 N N . LEU A 1 98 ? 7.369 -5.406 -13.822 1.00 88.19 98 LEU A N 1
ATOM 749 C CA . LEU A 1 98 ? 8.211 -4.279 -13.463 1.00 88.19 98 LEU A CA 1
ATOM 750 C C . LEU A 1 98 ? 9.660 -4.745 -13.399 1.00 88.19 98 LEU A C 1
ATOM 752 O O . LEU A 1 98 ? 10.011 -5.636 -12.631 1.00 88.19 98 LEU A O 1
ATOM 756 N N . GLU A 1 99 ? 10.498 -4.116 -14.204 1.00 86.31 99 GLU A N 1
ATOM 757 C CA . GLU A 1 99 ? 11.941 -4.294 -14.217 1.00 86.31 99 GLU A CA 1
ATOM 758 C C . GLU A 1 99 ? 12.579 -3.154 -13.420 1.00 86.31 99 GLU A C 1
ATOM 760 O O . GLU A 1 99 ? 12.303 -1.981 -13.668 1.00 86.31 99 GLU A O 1
ATOM 765 N N . GLY A 1 100 ? 13.409 -3.473 -12.431 1.00 74.94 100 GLY A N 1
ATOM 766 C CA . GLY A 1 100 ? 14.080 -2.472 -11.601 1.00 74.94 100 GLY A CA 1
ATOM 767 C C . GLY A 1 100 ? 14.156 -2.881 -10.134 1.00 74.94 100 GLY A C 1
ATOM 768 O O . GLY A 1 100 ? 13.583 -3.883 -9.724 1.00 74.94 100 GLY A O 1
ATOM 769 N N . GLY A 1 101 ? 14.879 -2.097 -9.336 1.00 69.69 101 GLY A N 1
ATOM 770 C CA . GLY A 1 101 ? 15.186 -2.447 -7.946 1.00 69.69 101 GLY A CA 1
ATOM 771 C C . GLY A 1 101 ? 16.340 -3.433 -7.797 1.00 69.69 101 GLY A C 1
ATOM 772 O O . GLY A 1 101 ? 16.917 -3.897 -8.780 1.00 69.69 101 GLY A O 1
ATOM 773 N N . GLN A 1 102 ? 16.741 -3.706 -6.553 1.00 71.88 102 GLN A N 1
ATOM 774 C CA . GLN A 1 102 ? 17.961 -4.486 -6.301 1.00 71.88 102 GLN A CA 1
ATOM 775 C C . GLN A 1 102 ? 17.796 -5.985 -6.585 1.00 71.88 102 GLN A C 1
ATOM 777 O O . GLN A 1 102 ? 18.796 -6.685 -6.721 1.00 71.88 102 GLN A O 1
ATOM 782 N N . GLN A 1 103 ? 16.559 -6.486 -6.662 1.00 72.88 103 GLN A N 1
ATOM 783 C CA . GLN A 1 103 ? 16.269 -7.924 -6.746 1.00 72.88 103 GLN A CA 1
ATOM 784 C C . GLN A 1 103 ? 15.788 -8.404 -8.124 1.00 72.88 103 GLN A C 1
ATOM 786 O O . GLN A 1 103 ? 15.444 -9.574 -8.271 1.00 72.88 103 GLN A O 1
ATOM 791 N N . GLY A 1 104 ? 15.810 -7.537 -9.140 1.00 76.25 104 GLY A N 1
ATOM 792 C CA . GLY A 1 104 ? 15.468 -7.897 -10.517 1.00 76.25 104 GLY A CA 1
ATOM 793 C C . GLY A 1 104 ? 13.997 -7.678 -10.874 1.00 76.25 104 GLY A C 1
ATOM 794 O O . GLY A 1 104 ? 13.302 -6.879 -10.255 1.00 76.25 104 GLY A O 1
ATOM 795 N N . ALA A 1 105 ? 13.538 -8.342 -11.936 1.00 83.25 105 ALA A N 1
ATOM 796 C CA . ALA A 1 105 ? 12.188 -8.167 -12.460 1.00 83.25 105 ALA A CA 1
ATOM 797 C C . ALA A 1 105 ? 11.136 -8.873 -11.592 1.00 83.25 105 ALA A C 1
ATOM 799 O O . ALA A 1 105 ? 11.369 -9.961 -11.063 1.00 83.25 105 ALA A O 1
ATOM 800 N N . VAL A 1 106 ? 9.956 -8.268 -11.473 1.00 84.62 106 VAL A N 1
ATOM 801 C CA . VAL A 1 106 ? 8.850 -8.770 -10.653 1.00 84.62 106 VAL A CA 1
ATOM 802 C C . VAL A 1 106 ? 7.533 -8.573 -11.401 1.00 84.62 106 VAL A C 1
ATOM 804 O O . VAL A 1 106 ? 7.282 -7.489 -11.924 1.00 84.62 106 VAL A O 1
ATOM 807 N N . SER A 1 107 ? 6.674 -9.596 -11.440 1.00 86.75 107 SER A N 1
ATOM 808 C CA . SER A 1 107 ? 5.312 -9.445 -11.971 1.00 86.75 107 SER A CA 1
ATOM 809 C C . SER A 1 107 ? 4.415 -8.795 -10.924 1.00 86.75 107 SER A C 1
ATOM 811 O O . SER A 1 107 ? 4.464 -9.134 -9.742 1.00 86.75 107 SER A O 1
ATOM 813 N N . VAL A 1 108 ? 3.600 -7.837 -11.337 1.00 86.75 108 VAL A N 1
ATOM 814 C CA . VAL A 1 108 ? 2.746 -7.045 -10.467 1.00 86.75 108 VAL A CA 1
ATOM 815 C C . VAL A 1 108 ? 1.320 -7.096 -10.990 1.00 86.75 108 VAL A C 1
ATOM 817 O O . VAL A 1 108 ? 1.036 -6.643 -12.096 1.00 86.75 108 VAL A O 1
ATOM 820 N N . VAL A 1 109 ? 0.414 -7.615 -10.162 1.00 86.56 109 VAL A N 1
ATOM 821 C CA . VAL A 1 109 ? -1.013 -7.697 -10.499 1.00 86.56 109 VAL A CA 1
ATOM 822 C C . VAL A 1 109 ? -1.647 -6.311 -10.405 1.00 86.56 109 VAL A C 1
ATOM 824 O O . VAL A 1 109 ? -1.583 -5.663 -9.352 1.00 86.56 109 VAL A O 1
ATOM 827 N N . LEU A 1 110 ? -2.270 -5.866 -11.493 1.00 82.62 110 LEU A N 1
ATOM 828 C CA . LEU A 1 110 ? -2.966 -4.591 -11.569 1.00 82.62 110 LEU A CA 1
ATOM 829 C C . LEU A 1 110 ? -4.343 -4.672 -10.893 1.00 82.62 110 LEU A C 1
ATOM 831 O O . LEU A 1 110 ? -5.075 -5.650 -11.057 1.00 82.62 110 LEU A O 1
ATOM 835 N N . PRO A 1 111 ? -4.748 -3.641 -10.133 1.00 81.56 111 PRO A N 1
ATOM 836 C CA . PRO A 1 111 ? -6.122 -3.551 -9.672 1.00 81.56 111 PRO A CA 1
ATOM 837 C C . PRO A 1 111 ? -7.071 -3.278 -10.848 1.00 81.56 111 PRO A C 1
ATOM 839 O O . PRO A 1 111 ? -6.723 -2.611 -11.824 1.00 81.56 111 PRO A O 1
ATOM 842 N N . ARG A 1 112 ? -8.315 -3.757 -10.728 1.00 82.31 112 ARG A N 1
ATOM 843 C CA . ARG A 1 112 ? -9.357 -3.522 -11.737 1.00 82.31 112 ARG A CA 1
ATOM 844 C C . ARG A 1 112 ? -9.565 -2.024 -11.973 1.00 82.31 112 ARG A C 1
ATOM 846 O O . ARG A 1 112 ? -9.658 -1.248 -11.022 1.00 82.31 112 ARG A O 1
ATOM 853 N N . GLY A 1 113 ? -9.700 -1.645 -13.243 1.00 80.50 113 GLY A N 1
ATOM 854 C CA . GLY A 1 113 ? -9.888 -0.252 -13.657 1.00 80.50 113 GLY A CA 1
ATOM 855 C C . GLY A 1 113 ? -8.589 0.536 -13.844 1.00 80.50 113 GLY A C 1
ATOM 856 O O . GLY A 1 113 ? -8.651 1.746 -14.053 1.00 80.50 113 GLY A O 1
ATOM 857 N N . THR A 1 114 ? -7.428 -0.122 -13.777 1.00 85.06 114 THR A N 1
ATOM 858 C CA . THR A 1 114 ? -6.148 0.474 -14.166 1.00 85.06 114 THR A CA 1
ATOM 859 C C . THR A 1 114 ? -5.797 0.088 -15.603 1.00 85.06 114 THR A C 1
ATOM 861 O O . THR A 1 114 ? -5.658 -1.090 -15.908 1.00 85.06 114 THR A O 1
ATOM 864 N N . THR A 1 115 ? -5.645 1.072 -16.492 1.00 85.44 115 THR A N 1
ATOM 865 C CA . THR A 1 115 ? -5.397 0.852 -17.930 1.00 85.44 115 THR A CA 1
ATOM 866 C C . THR A 1 115 ? -4.472 1.914 -18.519 1.00 85.44 115 THR A C 1
ATOM 868 O O . THR A 1 115 ? -4.508 3.074 -18.107 1.00 85.44 115 THR A O 1
ATOM 871 N N . GLY A 1 116 ? -3.709 1.552 -19.553 1.00 85.81 116 GLY A N 1
ATOM 872 C CA . GLY A 1 116 ? -2.900 2.501 -20.330 1.00 85.81 116 GLY A CA 1
ATOM 873 C C . GLY A 1 116 ? -1.398 2.465 -20.049 1.00 85.81 116 GLY A C 1
ATOM 874 O O . GLY A 1 116 ? -0.676 3.295 -20.598 1.00 85.81 116 GLY A O 1
ATOM 875 N N . PHE A 1 117 ? -0.929 1.511 -19.237 1.00 88.62 117 PHE A N 1
ATOM 876 C CA . PHE A 1 117 ? 0.498 1.205 -19.126 1.00 88.62 117 PHE A CA 1
ATOM 877 C C . PHE A 1 117 ? 1.065 0.742 -20.469 1.00 88.62 117 PHE A C 1
ATOM 879 O O . PHE A 1 117 ? 0.389 0.062 -21.245 1.00 88.62 117 PHE A O 1
ATOM 886 N N . ARG A 1 118 ? 2.318 1.104 -20.735 1.00 89.69 118 ARG A N 1
ATOM 887 C CA . ARG A 1 118 ? 3.065 0.732 -21.937 1.00 89.69 118 ARG A CA 1
ATOM 888 C C . ARG A 1 118 ? 4.447 0.199 -21.565 1.00 89.69 118 ARG A C 1
ATOM 890 O O . ARG A 1 118 ? 5.022 0.667 -20.579 1.00 89.69 118 ARG A O 1
ATOM 897 N N . PRO A 1 119 ? 5.020 -0.722 -22.359 1.00 89.62 119 PRO A N 1
ATOM 898 C CA . PRO A 1 119 ? 6.416 -1.108 -22.198 1.00 89.62 119 PRO A CA 1
ATOM 899 C C . PRO A 1 119 ? 7.317 0.129 -22.299 1.00 89.62 119 PRO A C 1
ATOM 901 O O . PRO A 1 119 ? 7.134 0.969 -23.181 1.00 89.62 119 PRO A O 1
ATOM 904 N N . GLY A 1 120 ? 8.273 0.251 -21.384 1.00 87.19 120 GLY A N 1
ATOM 905 C CA . GLY A 1 120 ? 9.162 1.402 -21.239 1.00 87.19 120 GLY A CA 1
ATOM 906 C C . GLY A 1 120 ? 8.644 2.515 -20.322 1.00 87.19 120 GLY A C 1
ATOM 907 O O . GLY A 1 120 ? 9.402 3.446 -20.029 1.00 87.19 120 GLY A O 1
ATOM 908 N N . ASP A 1 121 ? 7.401 2.435 -19.829 1.00 89.56 121 ASP A N 1
ATOM 909 C CA . ASP A 1 121 ? 6.884 3.406 -18.863 1.00 89.56 121 ASP A CA 1
ATOM 910 C C . ASP A 1 121 ? 7.716 3.394 -17.581 1.00 89.56 121 ASP A C 1
ATOM 912 O O . ASP A 1 121 ? 8.086 2.347 -17.051 1.00 89.56 121 ASP A O 1
ATOM 916 N N . ARG A 1 122 ? 8.001 4.587 -17.060 1.00 88.50 122 ARG A N 1
ATOM 917 C CA . ARG A 1 122 ? 8.751 4.768 -15.816 1.00 88.50 122 ARG A CA 1
ATOM 918 C C . ARG A 1 122 ? 7.779 4.916 -14.658 1.00 88.50 122 ARG A C 1
ATOM 920 O O . ARG A 1 122 ? 6.949 5.823 -14.669 1.00 88.50 122 ARG A O 1
ATOM 927 N N . VAL A 1 123 ? 7.936 4.072 -13.649 1.00 90.94 123 VAL A N 1
ATOM 928 C CA . VAL A 1 123 ? 7.121 4.064 -12.432 1.00 90.94 123 VAL A CA 1
ATOM 929 C C . VAL A 1 123 ? 8.001 4.193 -11.194 1.00 90.94 123 VAL A C 1
ATOM 931 O O . VAL A 1 123 ? 9.201 3.911 -11.230 1.00 90.94 123 VAL A O 1
ATOM 934 N N . TRP A 1 124 ? 7.398 4.611 -10.086 1.00 90.25 124 TRP A N 1
ATOM 935 C CA . TRP A 1 124 ? 8.046 4.614 -8.775 1.00 90.25 124 TRP A CA 1
ATOM 936 C C . TRP A 1 124 ? 7.398 3.566 -7.883 1.00 90.25 124 TRP A C 1
ATOM 938 O O . TRP A 1 124 ? 6.173 3.458 -7.860 1.00 90.25 124 TRP A O 1
ATOM 948 N N . VAL A 1 125 ? 8.206 2.806 -7.151 1.00 89.56 125 VAL A N 1
ATOM 949 C CA . VAL A 1 125 ? 7.752 1.691 -6.316 1.00 89.56 125 VAL A CA 1
ATOM 950 C C . VAL A 1 125 ? 8.222 1.876 -4.873 1.00 89.56 125 VAL A C 1
ATOM 952 O O . VAL A 1 125 ? 9.329 2.355 -4.640 1.00 89.56 125 VAL A O 1
ATOM 955 N N . CYS A 1 126 ? 7.386 1.531 -3.893 1.00 87.81 126 CYS A N 1
ATOM 956 C CA . CYS A 1 126 ? 7.748 1.543 -2.473 1.00 87.81 126 CYS A CA 1
ATOM 957 C C . CYS A 1 126 ? 7.112 0.361 -1.719 1.00 87.81 126 CYS A C 1
ATOM 959 O O . CYS A 1 126 ? 5.900 0.176 -1.819 1.00 87.81 126 CYS A O 1
ATOM 961 N N . PRO A 1 127 ? 7.849 -0.410 -0.899 1.00 83.88 127 PRO A N 1
ATOM 962 C CA . PRO A 1 127 ? 9.309 -0.425 -0.766 1.00 83.88 127 PRO A CA 1
ATOM 963 C C . PRO A 1 127 ? 9.971 -0.992 -2.039 1.00 83.88 127 PRO A C 1
ATOM 965 O O . PRO A 1 127 ? 9.314 -1.097 -3.072 1.00 83.88 127 PRO A O 1
ATOM 968 N N . ASP A 1 128 ? 11.261 -1.332 -1.975 1.00 81.81 128 ASP A N 1
ATOM 969 C CA . ASP A 1 128 ? 11.971 -1.973 -3.090 1.00 81.81 128 ASP A CA 1
ATOM 970 C C . ASP A 1 128 ? 11.228 -3.217 -3.618 1.00 81.81 128 ASP A C 1
ATOM 972 O O . ASP A 1 128 ? 10.527 -3.909 -2.868 1.00 81.81 128 ASP A O 1
ATOM 976 N N . LEU A 1 129 ? 11.379 -3.484 -4.916 1.00 77.19 129 LEU A N 1
ATOM 977 C CA . LEU A 1 129 ? 10.730 -4.585 -5.626 1.00 77.19 129 LEU A CA 1
ATOM 978 C C . LEU A 1 129 ? 11.277 -5.917 -5.103 1.00 77.19 129 LEU A C 1
ATOM 980 O O . LEU A 1 129 ? 12.377 -6.330 -5.451 1.00 77.19 129 LEU A O 1
ATOM 984 N N . GLN A 1 130 ? 10.504 -6.583 -4.243 1.00 79.06 130 GLN A N 1
ATOM 985 C CA . GLN A 1 130 ? 10.827 -7.9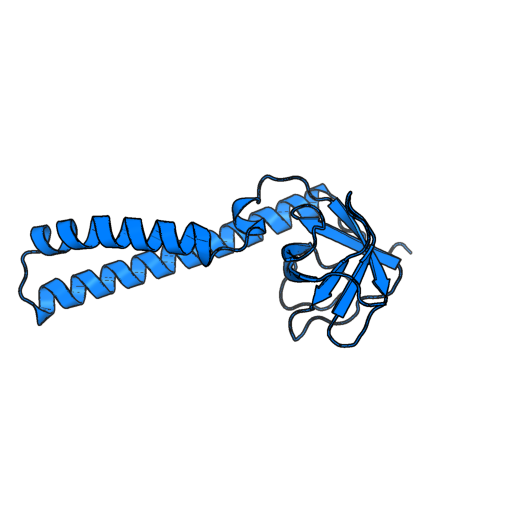06 -3.707 1.00 79.06 130 GLN A CA 1
ATOM 986 C C . GLN A 1 130 ? 9.668 -8.872 -3.973 1.00 79.06 130 GLN A C 1
ATOM 988 O O . GLN A 1 130 ? 8.506 -8.506 -3.745 1.00 79.06 130 GLN A O 1
ATOM 993 N N . PRO A 1 131 ? 9.943 -10.109 -4.423 1.00 76.38 131 PRO A N 1
ATOM 994 C CA . PRO A 1 131 ? 8.901 -11.093 -4.673 1.00 76.38 131 PRO A CA 1
ATOM 995 C C . PRO A 1 131 ? 8.122 -11.418 -3.392 1.00 76.38 131 PRO A C 1
ATOM 997 O O . PRO A 1 131 ? 8.645 -11.360 -2.278 1.00 76.38 131 PRO A O 1
ATOM 1000 N N . ALA A 1 132 ? 6.845 -11.766 -3.562 1.00 80.25 132 ALA A N 1
ATOM 1001 C CA . ALA A 1 132 ? 5.904 -12.097 -2.491 1.00 80.25 132 ALA A CA 1
ATOM 1002 C C . ALA A 1 132 ? 5.610 -10.956 -1.495 1.00 80.25 132 ALA A C 1
ATOM 1004 O O . ALA A 1 132 ? 5.108 -11.208 -0.397 1.00 80.25 132 ALA A O 1
ATOM 1005 N N . GLN A 1 133 ? 5.859 -9.699 -1.872 1.00 82.56 133 GLN A N 1
ATOM 1006 C CA . GLN A 1 133 ? 5.508 -8.528 -1.063 1.00 82.56 133 GLN A CA 1
ATOM 1007 C C . GLN A 1 133 ? 4.392 -7.701 -1.704 1.00 82.56 133 GLN A C 1
ATOM 1009 O O . GLN A 1 133 ? 4.136 -7.764 -2.901 1.00 82.56 133 GLN A O 1
ATOM 1014 N N . THR A 1 134 ? 3.688 -6.916 -0.892 1.00 86.50 134 THR A N 1
ATOM 1015 C CA . THR A 1 134 ? 2.790 -5.881 -1.412 1.00 86.50 134 THR A CA 1
ATOM 1016 C C . THR A 1 134 ? 3.565 -4.580 -1.523 1.00 86.50 134 THR A C 1
ATOM 1018 O O . THR A 1 134 ? 4.109 -4.103 -0.522 1.00 86.50 134 THR A O 1
ATOM 1021 N N . VAL A 1 135 ? 3.565 -3.994 -2.712 1.00 88.69 135 VAL A N 1
ATOM 1022 C CA . VAL A 1 135 ? 4.248 -2.742 -3.028 1.00 88.69 135 VAL A CA 1
ATOM 1023 C C . VAL A 1 135 ? 3.240 -1.670 -3.436 1.00 88.69 135 VAL A C 1
ATOM 1025 O O . VAL A 1 135 ? 2.163 -1.962 -3.955 1.00 88.69 135 VAL A O 1
ATOM 1028 N N . ALA A 1 136 ? 3.586 -0.420 -3.173 1.00 89.62 136 ALA A N 1
ATOM 1029 C CA . ALA A 1 136 ? 2.937 0.752 -3.726 1.00 89.62 136 ALA A CA 1
ATOM 1030 C C . ALA A 1 136 ? 3.581 1.062 -5.074 1.00 89.62 136 ALA A C 1
ATOM 1032 O O . ALA A 1 136 ? 4.792 1.258 -5.116 1.00 89.62 136 ALA A O 1
ATOM 1033 N N . VAL A 1 137 ? 2.798 1.146 -6.145 1.00 89.88 137 VAL A N 1
ATOM 1034 C CA . VAL A 1 137 ? 3.272 1.620 -7.451 1.00 89.88 137 VAL A CA 1
ATOM 1035 C C . VAL A 1 137 ? 2.618 2.964 -7.736 1.00 89.88 137 VAL A C 1
ATOM 1037 O O . VAL A 1 137 ? 1.394 3.094 -7.701 1.00 89.88 137 VAL A O 1
ATOM 1040 N N . VAL A 1 138 ? 3.434 3.982 -7.987 1.00 90.19 138 VAL A N 1
ATOM 1041 C CA . VAL A 1 138 ? 2.976 5.310 -8.395 1.00 90.19 138 VAL A CA 1
ATOM 1042 C C . VAL A 1 138 ? 2.684 5.274 -9.884 1.00 90.19 138 VAL A C 1
ATOM 1044 O O . VAL A 1 138 ? 3.551 4.952 -10.701 1.00 90.19 138 VAL A O 1
ATOM 1047 N N . VAL A 1 139 ? 1.440 5.591 -10.214 1.00 88.06 139 VAL A N 1
ATOM 1048 C CA . VAL A 1 139 ? 0.897 5.488 -11.562 1.00 88.06 139 VAL A CA 1
ATOM 1049 C C . VAL A 1 139 ? 1.331 6.710 -12.385 1.00 88.06 139 VAL A C 1
ATOM 1051 O O . VAL A 1 139 ? 1.157 7.833 -11.911 1.00 88.06 139 VAL A O 1
ATOM 1054 N N . PRO A 1 140 ? 1.886 6.534 -13.599 1.00 86.44 140 PRO A N 1
ATOM 1055 C CA . PRO A 1 140 ? 2.217 7.642 -14.491 1.00 86.44 140 PRO A CA 1
ATOM 1056 C C . PRO A 1 140 ? 0.983 8.469 -14.862 1.00 86.44 140 PRO A C 1
ATOM 1058 O O . PRO A 1 140 ? -0.121 7.940 -14.949 1.00 86.44 140 PRO A O 1
ATOM 1061 N N . ALA A 1 141 ? 1.169 9.754 -15.166 1.00 84.69 141 ALA A N 1
ATOM 1062 C CA . ALA A 1 141 ? 0.056 10.672 -15.421 1.00 84.69 141 ALA A CA 1
ATOM 1063 C C . ALA A 1 141 ? -0.833 10.285 -16.622 1.00 84.69 141 ALA A C 1
ATOM 1065 O O . ALA A 1 141 ? -2.000 10.663 -16.662 1.00 84.69 141 ALA A O 1
ATOM 1066 N N . HIS A 1 142 ? -0.299 9.551 -17.607 1.00 85.88 142 HIS A N 1
ATOM 1067 C CA . HIS A 1 142 ? -1.060 9.083 -18.775 1.00 85.88 142 HIS A CA 1
ATOM 1068 C C . HIS A 1 142 ? -1.850 7.797 -18.523 1.00 85.88 142 HIS A C 1
ATOM 1070 O O . HIS A 1 142 ? -2.675 7.417 -19.353 1.00 85.88 142 HIS A O 1
ATOM 1076 N N . VAL A 1 143 ? -1.585 7.107 -17.416 1.00 86.44 143 VAL A N 1
ATOM 1077 C CA . VAL A 1 143 ? -2.258 5.859 -17.070 1.00 86.44 143 VAL A CA 1
ATOM 1078 C C . VAL A 1 143 ? -3.531 6.192 -16.307 1.00 86.44 143 VAL A C 1
ATOM 1080 O O . VAL A 1 143 ? -3.529 6.928 -15.320 1.00 86.44 143 VAL A O 1
ATOM 1083 N N . THR A 1 144 ? -4.642 5.622 -16.759 1.00 87.06 144 THR A N 1
ATOM 1084 C CA . THR A 1 144 ? -5.924 5.764 -16.074 1.00 87.06 144 THR A CA 1
ATOM 1085 C C . THR A 1 144 ? -5.953 4.800 -14.899 1.00 87.06 144 THR A C 1
ATOM 1087 O O . THR A 1 144 ? -5.727 3.605 -15.068 1.00 87.06 144 THR A O 1
ATOM 1090 N N . SER A 1 145 ? -6.208 5.313 -13.700 1.00 85.44 145 SER A N 1
ATOM 1091 C CA . SER A 1 145 ? -6.300 4.519 -12.478 1.00 85.44 145 SER A CA 1
ATOM 1092 C C . SER A 1 145 ? -7.265 5.187 -11.499 1.00 85.44 145 SER A C 1
ATOM 1094 O O . SER A 1 145 ? -7.291 6.417 -11.419 1.00 85.44 145 SER A O 1
ATOM 1096 N N . PRO A 1 146 ? -8.023 4.419 -10.693 1.00 82.94 146 PRO A N 1
ATOM 1097 C CA . PRO A 1 146 ? -8.884 4.985 -9.653 1.00 82.94 146 PRO A CA 1
ATOM 1098 C C . PRO A 1 146 ? -8.098 5.728 -8.560 1.00 82.94 146 PRO A C 1
ATOM 1100 O O . PRO A 1 146 ? -8.676 6.494 -7.785 1.00 82.94 146 PRO A O 1
ATOM 1103 N N . ARG A 1 147 ? -6.789 5.467 -8.446 1.00 86.06 147 ARG A N 1
ATOM 1104 C CA . ARG A 1 147 ? -5.887 6.076 -7.462 1.00 86.06 147 ARG A CA 1
ATOM 1105 C C . ARG A 1 147 ? -4.526 6.395 -8.091 1.00 86.06 147 ARG A C 1
ATOM 1107 O O . ARG A 1 147 ? -4.053 5.610 -8.914 1.00 86.06 147 ARG A O 1
ATOM 1114 N N . PRO A 1 148 ? -3.850 7.473 -7.653 1.00 85.75 148 PRO A N 1
ATOM 1115 C CA . PRO A 1 148 ? -2.498 7.801 -8.115 1.00 85.75 148 PRO A CA 1
ATOM 1116 C C . PRO A 1 148 ? -1.438 6.802 -7.620 1.00 85.75 148 PRO A C 1
ATOM 1118 O O . PRO A 1 148 ? -0.360 6.701 -8.197 1.00 85.75 148 PRO A O 1
ATOM 1121 N N . VAL A 1 149 ? -1.746 6.056 -6.555 1.00 89.62 149 VAL A N 1
ATOM 1122 C CA . VAL A 1 149 ? -0.908 4.987 -6.007 1.00 89.62 149 VAL A CA 1
ATOM 1123 C C . VAL A 1 149 ? -1.733 3.708 -5.973 1.00 89.62 149 VAL A C 1
ATOM 1125 O O . VAL A 1 149 ? -2.799 3.676 -5.355 1.00 89.62 149 VAL A O 1
ATOM 1128 N N . ILE A 1 150 ? -1.245 2.658 -6.628 1.00 89.25 150 ILE A N 1
ATOM 1129 C CA . ILE A 1 150 ? -1.859 1.330 -6.586 1.00 89.25 150 ILE A CA 1
ATOM 1130 C C . ILE A 1 150 ? -1.128 0.452 -5.577 1.00 89.25 150 ILE A C 1
ATOM 1132 O O . ILE A 1 150 ? 0.099 0.431 -5.517 1.00 89.25 150 ILE A O 1
ATOM 1136 N N . SER A 1 151 ? -1.896 -0.282 -4.774 1.00 88.00 151 SER A N 1
ATOM 1137 C CA . SER A 1 151 ? -1.357 -1.349 -3.936 1.00 88.00 151 SER A CA 1
ATOM 1138 C C . SER A 1 151 ? -1.363 -2.620 -4.761 1.00 88.00 151 SER A C 1
ATOM 1140 O O . SER A 1 151 ? -2.432 -3.111 -5.118 1.00 88.00 151 SER A O 1
ATOM 1142 N N . ALA A 1 152 ? -0.186 -3.148 -5.048 1.00 86.06 152 ALA A N 1
ATOM 1143 C CA . ALA A 1 152 ? -0.040 -4.249 -5.972 1.00 86.06 152 ALA A CA 1
ATOM 1144 C C . ALA A 1 152 ? 0.803 -5.369 -5.362 1.00 86.06 152 ALA A C 1
ATOM 1146 O O . ALA A 1 152 ? 1.690 -5.137 -4.534 1.00 86.06 152 ALA A O 1
ATOM 1147 N N . ARG A 1 153 ? 0.472 -6.613 -5.710 1.00 85.94 153 ARG A N 1
ATOM 1148 C CA . ARG A 1 153 ? 1.180 -7.788 -5.201 1.00 85.94 153 ARG A CA 1
ATOM 1149 C C . ARG A 1 153 ? 2.305 -8.139 -6.162 1.00 85.94 153 ARG A C 1
ATOM 1151 O O . ARG A 1 153 ? 2.036 -8.437 -7.319 1.00 85.94 153 ARG A O 1
ATOM 1158 N N . ALA A 1 154 ? 3.528 -8.126 -5.649 1.00 85.75 154 ALA A N 1
ATOM 1159 C CA . ALA A 1 154 ? 4.712 -8.595 -6.342 1.00 85.75 154 ALA A CA 1
ATOM 1160 C C . ALA A 1 154 ? 4.757 -10.131 -6.339 1.00 85.75 154 ALA A C 1
ATOM 1162 O O . ALA A 1 154 ? 4.742 -10.774 -5.284 1.00 85.75 154 ALA A O 1
ATOM 1163 N N . LEU A 1 155 ? 4.820 -10.713 -7.528 1.00 86.31 155 LEU A N 1
ATOM 1164 C CA . LEU A 1 155 ? 4.925 -12.136 -7.811 1.00 86.31 155 LEU A CA 1
ATOM 1165 C C . LEU A 1 155 ? 6.245 -12.415 -8.544 1.00 86.31 155 LEU A C 1
ATOM 1167 O O . LEU A 1 155 ? 6.731 -11.557 -9.284 1.00 86.31 155 LEU A O 1
ATOM 1171 N N . PRO A 1 156 ? 6.840 -13.605 -8.354 1.00 83.19 156 PRO A N 1
ATOM 1172 C CA . PRO A 1 156 ? 7.970 -14.015 -9.177 1.00 83.19 156 PRO A CA 1
ATOM 1173 C C . PRO A 1 156 ? 7.557 -14.016 -10.652 1.00 83.19 156 PRO A C 1
ATOM 1175 O O . PRO A 1 156 ? 6.443 -14.431 -10.985 1.00 83.19 156 PRO A O 1
ATOM 1178 N N . VAL A 1 157 ? 8.449 -13.540 -11.521 1.00 82.06 157 VAL A N 1
ATOM 1179 C CA . VAL A 1 157 ? 8.247 -13.617 -12.971 1.00 82.06 157 VAL A CA 1
ATOM 1180 C C . VAL A 1 157 ? 8.167 -15.094 -13.350 1.00 82.06 157 VAL A C 1
ATOM 1182 O O . VAL A 1 157 ? 9.012 -15.888 -12.939 1.00 82.06 157 VAL A O 1
ATOM 1185 N N . ARG A 1 158 ? 7.105 -15.470 -14.062 1.00 72.88 158 ARG A N 1
ATOM 1186 C CA . ARG A 1 158 ? 6.979 -16.795 -14.669 1.00 72.88 158 ARG A CA 1
ATOM 1187 C C . ARG A 1 158 ? 7.517 -16.691 -16.092 1.00 72.88 158 ARG A C 1
ATOM 1189 O O 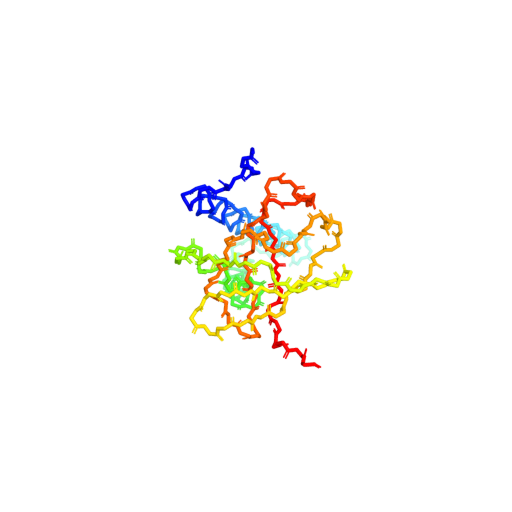. ARG A 1 158 ? 7.096 -15.784 -16.811 1.00 72.88 158 ARG A O 1
ATOM 1196 N N . ASP A 1 159 ? 8.460 -17.566 -16.426 1.00 62.41 159 ASP A N 1
ATOM 1197 C CA . ASP A 1 159 ? 9.032 -17.692 -17.772 1.00 62.41 159 ASP A CA 1
ATOM 1198 C C . ASP A 1 159 ? 7.988 -18.151 -18.801 1.00 62.41 159 ASP A C 1
ATOM 1200 O O . ASP A 1 159 ? 7.128 -18.993 -18.440 1.00 62.41 159 ASP A O 1
#

Organism: NCBI:txid2593973

Secondary structure (DSSP, 8-state):
-------HHHHHHHHHHHHHHHHHHHHHHHHHHHHHHHHHHHHTS---HHHHHHHHHHHHHHHHHHIIIIIS-HHHHTTTSPPEEEEEEEE-SSEEEEEESTT--EEEEPPTT-B---TT-EEEEES---TT-EEEEEPPTTSB-SSSEEEEEEEEPP-

Radius of gyration: 20.05 Å; chains: 1; bounding box: 46×33×60 Å